Protein AF-A0A934BA15-F1 (afdb_monomer_lite)

Sequence (50 aa):
MVIRDEKGQLHILNLTQQTQLGGQFKVGDKVLAFFSPYGVSAVQSQTGSR

Foldseek 3Di:
DWDADPVRDIDDADDDPQEAEQDDDDPVFDWDFDADPVGTRYIGTPPPDD

Radius of gyration: 10.75 Å; chains: 1; bounding box: 28×24×24 Å

Secondary structure (DSSP, 8-state):
-EEE-TTS-EEE----TTSEE-S---TT--EEEEEETTEEEEEEETT---

pLDDT: mean 77.32, std 8.52, range [41.06, 84.12]

Structure (mmCIF, N/CA/C/O backbone):
data_AF-A0A934BA15-F1
#
_entry.id   AF-A0A934BA15-F1
#
loop_
_atom_site.group_PDB
_atom_site.id
_atom_site.type_symbol
_atom_site.label_atom_id
_atom_site.label_alt_id
_atom_site.label_comp_id
_atom_site.label_asym_id
_atom_site.label_entity_id
_atom_site.label_seq_id
_atom_site.pdbx_PDB_ins_code
_atom_site.Cartn_x
_atom_site.Cartn_y
_atom_site.Cartn_z
_atom_site.occupancy
_atom_site.B_iso_or_equiv
_atom_site.auth_seq_id
_atom_site.auth_comp_id
_atom_site.auth_asym_id
_atom_site.auth_atom_id
_atom_site.pdbx_PDB_model_num
ATOM 1 N N . MET A 1 1 ? -5.162 3.936 -3.944 1.00 71.25 1 MET A N 1
ATOM 2 C CA . MET A 1 1 ? -3.806 4.140 -4.504 1.00 71.25 1 MET A CA 1
ATOM 3 C C . MET A 1 1 ? -3.110 2.791 -4.566 1.00 71.25 1 MET A C 1
ATOM 5 O O . MET A 1 1 ? -3.242 2.035 -3.619 1.00 71.25 1 MET A O 1
ATOM 9 N N . VAL A 1 2 ? -2.439 2.447 -5.667 1.00 76.69 2 VAL A N 1
ATOM 10 C CA . VAL A 1 2 ? -1.718 1.166 -5.789 1.00 76.69 2 VAL A CA 1
ATOM 11 C C . VAL A 1 2 ? -0.229 1.462 -5.743 1.00 76.69 2 VAL A C 1
ATOM 13 O O . VAL A 1 2 ? 0.250 2.278 -6.528 1.00 76.69 2 VAL A O 1
ATOM 16 N N . ILE A 1 3 ? 0.484 0.824 -4.822 1.00 81.19 3 ILE A N 1
ATOM 17 C CA . ILE A 1 3 ? 1.940 0.917 -4.723 1.00 81.19 3 ILE A CA 1
ATOM 18 C C . ILE A 1 3 ? 2.553 -0.451 -4.987 1.00 81.19 3 ILE A C 1
ATOM 20 O O . ILE A 1 3 ? 1.916 -1.482 -4.777 1.00 81.19 3 ILE A O 1
ATOM 24 N N . ARG A 1 4 ? 3.797 -0.458 -5.452 1.00 82.56 4 ARG A N 1
ATOM 25 C CA . ARG A 1 4 ? 4.593 -1.672 -5.590 1.00 82.56 4 ARG A CA 1
ATOM 26 C C . ARG A 1 4 ? 5.686 -1.639 -4.532 1.00 82.56 4 ARG A C 1
ATOM 28 O O . ARG A 1 4 ? 6.394 -0.639 -4.442 1.00 82.56 4 ARG A O 1
ATOM 35 N N . ASP A 1 5 ? 5.793 -2.694 -3.734 1.00 78.88 5 ASP A N 1
ATOM 36 C CA . ASP A 1 5 ? 6.890 -2.818 -2.777 1.00 78.88 5 ASP A CA 1
ATOM 37 C C . ASP A 1 5 ? 8.210 -3.195 -3.473 1.00 78.88 5 ASP A C 1
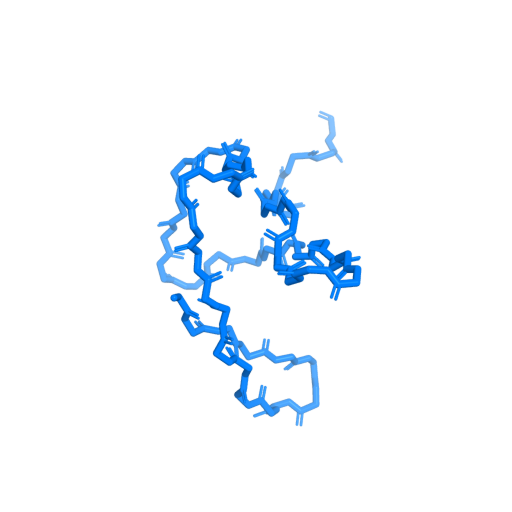ATOM 39 O O . ASP A 1 5 ? 8.259 -3.483 -4.672 1.00 78.88 5 ASP A O 1
ATOM 43 N N . GLU A 1 6 ? 9.304 -3.206 -2.714 1.00 78.31 6 GLU A N 1
ATOM 44 C CA . GLU A 1 6 ? 10.636 -3.546 -3.230 1.00 78.31 6 GLU A CA 1
ATOM 45 C C . GLU A 1 6 ? 10.746 -4.997 -3.727 1.00 78.31 6 GLU A C 1
ATOM 47 O O . GLU A 1 6 ? 11.634 -5.316 -4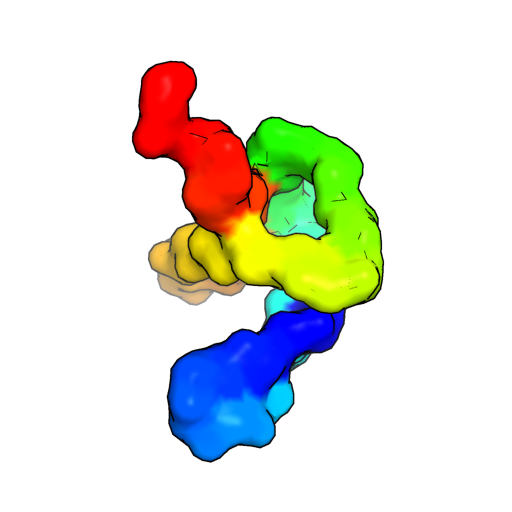.514 1.00 78.31 6 GLU A O 1
ATOM 52 N N . LYS A 1 7 ? 9.823 -5.874 -3.314 1.00 83.81 7 LYS A N 1
ATOM 53 C CA . LYS A 1 7 ? 9.728 -7.271 -3.760 1.00 83.81 7 LYS A CA 1
ATOM 54 C C . LYS A 1 7 ? 8.852 -7.422 -5.007 1.00 83.81 7 LYS A C 1
ATOM 56 O O . LYS A 1 7 ? 8.670 -8.534 -5.497 1.00 83.81 7 LYS A O 1
ATOM 61 N N . GLY A 1 8 ? 8.310 -6.322 -5.530 1.00 79.25 8 GLY A N 1
ATOM 62 C CA . GLY A 1 8 ? 7.441 -6.310 -6.698 1.00 79.25 8 GLY A CA 1
ATOM 63 C C . GLY A 1 8 ? 5.973 -6.631 -6.406 1.00 79.25 8 GLY A C 1
ATOM 64 O O . GLY A 1 8 ? 5.185 -6.684 -7.353 1.00 79.25 8 GLY A O 1
ATOM 65 N N . GLN A 1 9 ? 5.577 -6.815 -5.141 1.00 83.69 9 GLN A N 1
ATOM 66 C CA . GLN A 1 9 ? 4.184 -7.070 -4.779 1.00 83.69 9 GLN A CA 1
ATOM 67 C C . GLN A 1 9 ? 3.366 -5.784 -4.843 1.00 83.69 9 GLN A C 1
ATOM 69 O O . GLN A 1 9 ? 3.814 -4.704 -4.451 1.00 83.69 9 GLN A O 1
ATOM 74 N N . LEU A 1 10 ? 2.147 -5.909 -5.360 1.00 81.12 10 LEU A N 1
ATOM 75 C CA . LEU A 1 10 ? 1.200 -4.809 -5.445 1.00 81.12 10 LEU A CA 1
ATOM 76 C C . LEU A 1 10 ? 0.419 -4.710 -4.138 1.00 81.12 10 LEU A C 1
ATOM 78 O O . LEU A 1 10 ? -0.272 -5.651 -3.755 1.00 81.12 10 LEU A O 1
ATOM 82 N N . HIS A 1 11 ? 0.479 -3.545 -3.503 1.00 80.06 11 HIS A N 1
ATOM 83 C CA . HIS A 1 11 ? -0.320 -3.219 -2.330 1.00 80.06 11 HIS A CA 1
ATOM 84 C C . HIS A 1 11 ? -1.350 -2.159 -2.694 1.00 80.06 11 HIS A C 1
ATOM 86 O O . HIS A 1 11 ? -1.027 -1.103 -3.249 1.00 80.06 11 HIS A O 1
ATOM 92 N N . ILE A 1 12 ? -2.611 -2.441 -2.376 1.00 80.88 12 ILE A N 1
ATOM 93 C CA . ILE A 1 12 ? -3.706 -1.491 -2.550 1.00 80.88 12 ILE A CA 1
ATOM 94 C C . ILE A 1 12 ? -3.833 -0.693 -1.253 1.00 80.88 12 ILE A C 1
ATOM 96 O O . ILE A 1 12 ? -4.319 -1.184 -0.239 1.00 80.88 12 ILE A O 1
ATOM 100 N N . LEU A 1 13 ? -3.401 0.562 -1.299 1.00 78.19 13 LEU A N 1
ATOM 101 C CA . LEU A 1 13 ? -3.635 1.539 -0.247 1.00 78.19 13 LEU A CA 1
ATOM 102 C C . LEU A 1 13 ? -5.044 2.101 -0.403 1.00 78.19 13 LEU A C 1
ATOM 104 O O . LEU A 1 13 ? -5.327 2.859 -1.344 1.00 78.19 13 LEU A O 1
ATOM 108 N N . ASN A 1 14 ? -5.922 1.742 0.529 1.00 77.06 14 ASN A N 1
ATOM 109 C CA . ASN A 1 14 ? -7.223 2.378 0.643 1.00 77.06 14 ASN A CA 1
ATOM 110 C C . ASN A 1 14 ? -7.051 3.706 1.390 1.00 77.06 14 ASN A C 1
ATOM 112 O O . ASN A 1 14 ? -6.851 3.723 2.603 1.00 77.06 14 ASN A O 1
ATOM 116 N N . LEU A 1 15 ? -7.045 4.806 0.638 1.00 77.56 15 LEU A N 1
ATOM 117 C CA . LEU A 1 15 ? -6.921 6.146 1.200 1.00 77.56 15 LEU A CA 1
ATOM 118 C C . LEU A 1 15 ? -8.305 6.586 1.671 1.00 77.56 15 LEU A C 1
ATOM 120 O O . LEU A 1 15 ? -9.253 6.600 0.887 1.00 77.56 15 LEU A O 1
ATOM 124 N N . THR A 1 16 ? -8.414 6.940 2.944 1.00 78.56 16 THR A N 1
ATOM 125 C CA . THR A 1 16 ? -9.636 7.510 3.518 1.00 78.56 16 THR A CA 1
ATOM 126 C C . THR A 1 16 ? -9.452 9.013 3.712 1.00 78.56 16 THR A C 1
ATOM 128 O O . THR A 1 16 ? -8.342 9.527 3.591 1.00 78.56 16 THR A O 1
ATOM 131 N N . GLN A 1 17 ? -10.515 9.740 4.064 1.00 77.56 17 GLN A N 1
ATOM 132 C CA . GLN A 1 17 ? -10.396 11.165 4.418 1.00 77.56 17 GLN A CA 1
ATOM 133 C C . GLN A 1 17 ? -9.509 11.410 5.653 1.00 77.56 17 GLN A C 1
ATOM 135 O O . GLN A 1 17 ? -9.071 12.532 5.883 1.00 77.56 17 GLN A O 1
ATOM 140 N N . GLN A 1 18 ? -9.237 10.367 6.442 1.00 79.88 18 GLN A N 1
ATOM 141 C CA . GLN A 1 18 ? -8.331 10.417 7.589 1.00 79.88 18 GLN A CA 1
ATOM 142 C C . GLN A 1 18 ? -6.867 10.207 7.187 1.00 79.88 18 GLN A C 1
ATOM 144 O O . GLN A 1 18 ? -5.968 10.465 7.985 1.00 79.88 18 GLN A O 1
ATOM 149 N N . THR A 1 19 ? -6.613 9.732 5.964 1.00 79.12 19 THR A N 1
ATOM 150 C CA . THR A 1 19 ? -5.260 9.480 5.485 1.00 79.12 19 THR A CA 1
ATOM 151 C C . THR A 1 19 ? -4.577 10.801 5.154 1.00 79.12 19 THR A C 1
ATOM 153 O O . THR A 1 19 ? -4.982 11.523 4.243 1.00 79.12 19 THR A O 1
ATOM 156 N N . GLN A 1 20 ? -3.506 11.108 5.881 1.00 80.88 20 GLN A N 1
ATOM 157 C CA . GLN A 1 20 ? -2.733 12.325 5.668 1.00 80.88 20 GLN A CA 1
ATOM 158 C C . GLN A 1 20 ? -1.791 12.148 4.476 1.00 80.88 20 GLN A C 1
ATOM 160 O O . GLN A 1 20 ? -0.834 11.373 4.520 1.00 80.88 20 GLN A O 1
ATOM 165 N N . LEU A 1 21 ? -2.070 12.868 3.392 1.00 80.62 21 LEU A N 1
ATOM 166 C CA . LEU A 1 21 ? -1.206 12.915 2.219 1.00 80.62 21 LEU A CA 1
ATOM 167 C C . LEU A 1 21 ? -0.196 14.051 2.393 1.00 80.62 21 LEU A C 1
ATOM 169 O O . LEU A 1 21 ? -0.570 15.219 2.431 1.00 80.62 21 LEU A O 1
ATOM 173 N N . GLY A 1 22 ? 1.089 13.709 2.473 1.00 77.94 22 GLY A N 1
ATOM 174 C CA . GLY A 1 22 ? 2.193 14.665 2.612 1.00 77.94 22 GLY A CA 1
ATOM 175 C C . GLY A 1 22 ? 2.507 15.471 1.346 1.00 77.94 22 GLY A C 1
ATOM 176 O O . GLY A 1 22 ? 3.529 16.147 1.301 1.00 77.94 22 GLY A O 1
ATOM 177 N N . GLY A 1 23 ? 1.678 15.379 0.303 1.00 79.44 23 GLY A N 1
ATOM 178 C CA . GLY A 1 23 ? 1.862 16.093 -0.957 1.00 79.44 23 GLY A CA 1
ATOM 179 C C . GLY A 1 23 ? 1.066 15.490 -2.113 1.00 79.44 23 GLY A C 1
ATOM 180 O O . GLY A 1 23 ? 0.267 14.569 -1.937 1.00 79.44 23 GLY A O 1
ATOM 181 N N . GLN A 1 24 ? 1.294 16.024 -3.314 1.00 79.88 24 GLN A N 1
ATOM 182 C CA . GLN A 1 24 ? 0.838 15.397 -4.553 1.00 79.88 24 GLN A CA 1
ATOM 183 C C . GLN A 1 24 ? 1.833 14.317 -4.973 1.00 79.88 24 GLN A C 1
ATOM 185 O O . GLN A 1 24 ? 3.034 14.566 -5.026 1.00 79.88 24 GLN A O 1
ATOM 190 N N . PHE A 1 25 ? 1.315 13.139 -5.305 1.00 80.31 25 PHE A N 1
ATOM 191 C CA . PHE A 1 25 ? 2.108 11.995 -5.745 1.00 80.31 25 PHE A CA 1
ATOM 192 C C . PHE A 1 25 ? 1.891 11.754 -7.230 1.00 80.31 25 PHE A C 1
ATOM 194 O O . PHE A 1 25 ? 0.751 11.784 -7.703 1.00 80.31 25 PHE A O 1
ATOM 201 N N . LYS A 1 26 ? 2.969 11.485 -7.962 1.00 80.62 26 LYS A N 1
ATOM 202 C CA . LYS A 1 26 ? 2.906 11.085 -9.367 1.00 80.62 26 LYS A CA 1
ATOM 203 C C . LYS A 1 26 ? 3.283 9.619 -9.523 1.00 80.62 26 LYS A C 1
ATOM 205 O O . LYS A 1 26 ? 3.969 9.021 -8.698 1.00 80.62 26 LYS A O 1
ATOM 210 N N . VAL A 1 27 ? 2.804 9.016 -10.608 1.00 76.81 27 VAL A N 1
ATOM 211 C CA . VAL A 1 27 ? 3.168 7.639 -10.955 1.00 76.81 27 VAL A CA 1
ATOM 212 C C . VAL A 1 27 ? 4.673 7.588 -11.216 1.00 76.81 27 VAL A C 1
ATOM 214 O O . VAL A 1 27 ? 5.184 8.362 -12.021 1.00 76.81 27 VAL A O 1
ATOM 217 N N . GLY A 1 28 ? 5.363 6.677 -10.532 1.00 78.69 28 GLY A N 1
ATOM 218 C CA . GLY A 1 28 ? 6.824 6.572 -10.560 1.00 78.69 28 GLY A CA 1
ATOM 219 C C . GLY A 1 28 ? 7.516 7.193 -9.344 1.00 78.69 28 GLY A C 1
ATOM 220 O O . GLY A 1 28 ? 8.672 6.857 -9.093 1.00 78.69 28 GLY A O 1
ATOM 221 N N . ASP A 1 29 ? 6.819 8.014 -8.550 1.00 79.94 29 ASP A N 1
ATOM 222 C CA . ASP A 1 29 ? 7.366 8.520 -7.293 1.00 79.94 29 ASP A CA 1
ATOM 223 C C . ASP A 1 29 ? 7.471 7.394 -6.265 1.00 79.94 29 ASP A C 1
ATOM 225 O O . ASP A 1 29 ? 6.555 6.584 -6.081 1.00 79.94 29 ASP A O 1
ATOM 229 N N . LYS A 1 30 ? 8.599 7.365 -5.553 1.00 82.00 30 LYS A N 1
ATOM 230 C CA . LYS A 1 30 ? 8.746 6.509 -4.381 1.00 82.00 30 LYS A CA 1
ATOM 231 C C . LYS A 1 30 ? 8.070 7.171 -3.191 1.00 82.00 30 LYS A C 1
ATOM 233 O O . LYS A 1 30 ? 8.347 8.327 -2.868 1.00 82.00 30 LYS A O 1
ATOM 238 N N . VAL A 1 31 ? 7.204 6.423 -2.526 1.00 81.94 31 VAL A N 1
ATOM 239 C CA . VAL A 1 31 ? 6.399 6.909 -1.406 1.00 81.94 31 VAL A CA 1
ATOM 240 C C . VAL A 1 31 ? 6.551 5.993 -0.204 1.00 81.94 31 VAL A C 1
ATOM 242 O O . VAL A 1 31 ? 6.688 4.779 -0.344 1.00 81.94 31 VAL A O 1
ATOM 245 N N . LEU A 1 32 ? 6.495 6.583 0.982 1.00 83.56 32 LEU A N 1
ATOM 246 C CA . LEU A 1 32 ? 6.415 5.887 2.255 1.00 83.56 32 LEU A CA 1
ATOM 247 C C . LEU A 1 32 ? 4.960 5.887 2.709 1.00 83.56 32 LEU A C 1
ATOM 249 O O . LEU A 1 32 ? 4.368 6.948 2.900 1.00 83.56 32 LEU A O 1
ATOM 253 N N . ALA A 1 33 ? 4.382 4.700 2.867 1.00 82.62 33 ALA A N 1
ATOM 254 C CA . ALA A 1 33 ? 3.046 4.528 3.417 1.00 82.62 33 ALA A CA 1
ATOM 255 C C . ALA A 1 33 ? 3.150 4.041 4.865 1.00 82.62 33 ALA A C 1
ATOM 257 O O . ALA A 1 33 ? 3.783 3.024 5.146 1.00 82.62 33 ALA A O 1
ATOM 258 N N . PHE A 1 34 ? 2.516 4.770 5.775 1.00 82.38 34 PHE A N 1
ATOM 259 C CA . PHE A 1 34 ? 2.391 4.416 7.179 1.00 82.38 34 PHE A CA 1
ATOM 260 C C . PHE A 1 34 ? 1.050 3.728 7.406 1.00 82.38 34 PHE A C 1
ATOM 262 O O . PHE A 1 34 ? 0.003 4.194 6.945 1.00 82.38 34 PHE A O 1
ATOM 269 N N . PHE A 1 35 ? 1.089 2.616 8.132 1.00 79.62 35 PHE A N 1
ATOM 270 C CA . PHE A 1 35 ? -0.085 1.816 8.447 1.00 79.62 35 PHE A CA 1
ATOM 271 C C . PHE A 1 35 ? -0.379 1.889 9.942 1.00 79.62 35 PHE A C 1
ATOM 273 O O . PHE A 1 35 ? 0.512 1.790 10.782 1.00 79.62 35 PHE A O 1
ATOM 280 N N . SER A 1 36 ? -1.654 2.053 10.254 1.00 76.06 36 SER A N 1
ATOM 281 C CA . SER A 1 36 ? -2.236 1.949 11.586 1.00 76.06 36 SER A CA 1
ATOM 282 C C . SER A 1 36 ? -3.171 0.733 11.635 1.00 76.06 36 SER A C 1
ATOM 284 O O . SER A 1 36 ? -3.521 0.197 10.579 1.00 76.06 36 SER A O 1
ATOM 286 N N . PRO A 1 37 ? -3.652 0.315 12.819 1.00 77.69 37 PRO A N 1
ATOM 287 C CA . PRO A 1 37 ? -4.630 -0.771 12.932 1.00 77.69 37 PRO A CA 1
ATOM 288 C C . PRO A 1 37 ? -5.921 -0.541 12.127 1.00 77.69 37 PRO A C 1
ATOM 290 O O . PRO A 1 37 ? -6.624 -1.492 11.807 1.00 77.69 37 PRO A O 1
ATOM 293 N N . TYR A 1 38 ? -6.220 0.714 11.782 1.00 75.25 38 TYR A N 1
ATOM 294 C CA . TYR A 1 38 ? -7.418 1.121 11.044 1.00 75.25 38 TYR A CA 1
ATOM 295 C C . TYR A 1 38 ? -7.175 1.308 9.536 1.00 75.25 38 TYR A C 1
ATOM 297 O O . TYR A 1 38 ? -8.090 1.687 8.809 1.00 75.25 38 TYR A O 1
ATOM 305 N N . GLY A 1 39 ? -5.952 1.056 9.050 1.00 76.38 39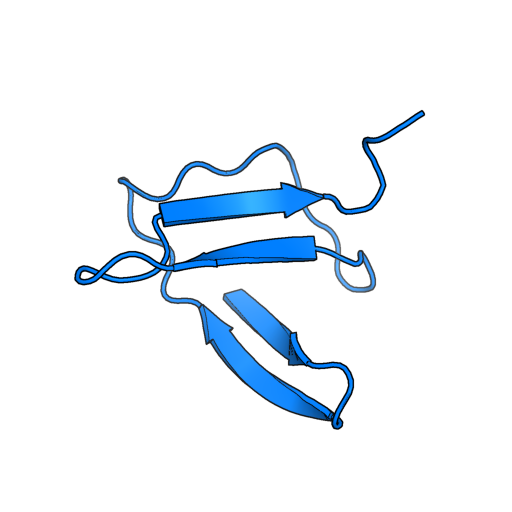 GLY A N 1
ATOM 306 C CA . GLY A 1 39 ? -5.562 1.244 7.652 1.00 76.38 39 GLY A CA 1
ATOM 307 C C . GLY A 1 39 ? -4.451 2.278 7.467 1.00 76.38 39 GLY A C 1
ATOM 308 O O . GLY A 1 39 ? -3.659 2.538 8.375 1.00 76.38 39 GLY A O 1
ATOM 309 N N . VAL A 1 40 ? -4.368 2.853 6.266 1.00 81.75 40 VAL A N 1
ATOM 310 C CA . VAL A 1 40 ? -3.295 3.783 5.881 1.00 81.75 40 VAL A CA 1
ATOM 311 C C . VAL A 1 40 ? -3.465 5.109 6.619 1.00 81.75 40 VAL A C 1
ATOM 313 O O . VAL A 1 40 ? -4.419 5.848 6.367 1.00 81.75 40 VAL A O 1
ATOM 316 N N . SER A 1 41 ? -2.537 5.413 7.523 1.00 81.50 41 SER A N 1
ATOM 317 C CA . SER A 1 41 ? -2.571 6.631 8.337 1.00 81.50 41 SER A CA 1
ATOM 318 C C . SER A 1 41 ? -1.943 7.818 7.614 1.00 81.50 41 SER A C 1
ATOM 320 O O . SER A 1 41 ? -2.502 8.913 7.630 1.00 81.50 41 SER A O 1
ATOM 322 N N . ALA A 1 42 ? -0.819 7.605 6.928 1.00 80.75 42 ALA A N 1
ATOM 323 C CA . ALA A 1 42 ? -0.146 8.656 6.178 1.00 80.75 42 ALA A CA 1
ATOM 324 C C . ALA A 1 42 ? 0.564 8.110 4.940 1.00 80.75 42 ALA A C 1
ATOM 326 O O . ALA A 1 42 ? 1.047 6.980 4.933 1.00 80.75 42 ALA A O 1
ATOM 327 N N . VAL A 1 43 ? 0.662 8.935 3.902 1.00 84.12 43 VAL A N 1
ATOM 328 C CA . VAL A 1 43 ? 1.522 8.681 2.743 1.00 84.12 43 VAL A CA 1
ATOM 329 C C . VAL A 1 43 ? 2.425 9.892 2.572 1.00 84.12 43 VAL A C 1
ATOM 331 O O . V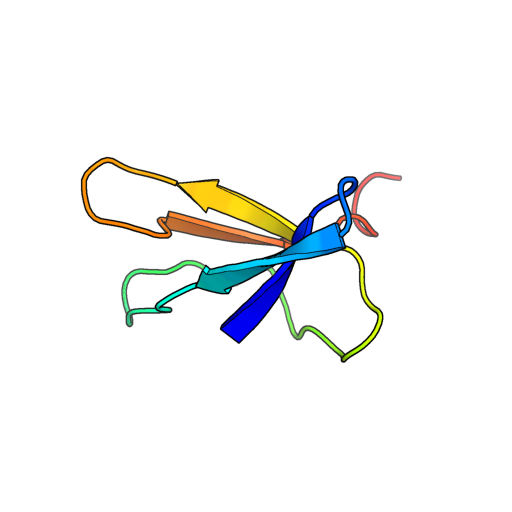AL A 1 43 ? 1.936 11.016 2.487 1.00 84.12 43 VAL A O 1
ATOM 334 N N . GLN A 1 44 ? 3.736 9.680 2.547 1.00 83.75 44 GLN A N 1
ATOM 335 C CA . GLN A 1 44 ? 4.750 10.724 2.403 1.00 83.75 44 GLN A CA 1
ATOM 336 C C . GLN A 1 44 ? 5.637 10.438 1.198 1.00 83.75 44 GLN A C 1
ATOM 338 O O . GLN A 1 44 ? 5.859 9.283 0.839 1.00 83.75 44 GLN A O 1
ATOM 343 N N . SER A 1 45 ? 6.154 11.486 0.558 1.00 78.44 45 SER A N 1
ATOM 344 C CA . SER A 1 45 ? 7.075 11.295 -0.561 1.00 78.44 45 SER A CA 1
ATOM 345 C C . SER A 1 45 ? 8.450 10.944 -0.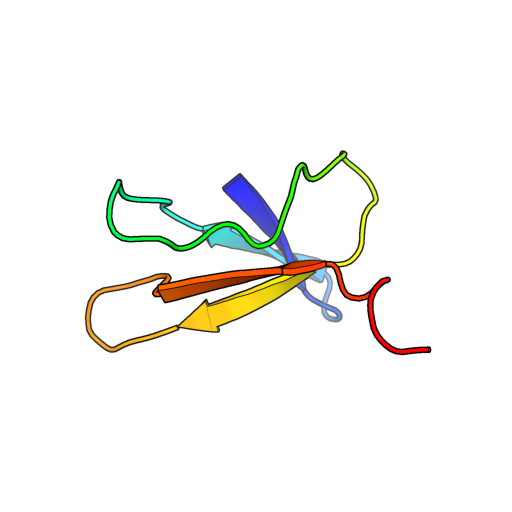019 1.00 78.44 45 SER A C 1
ATOM 347 O O . SER A 1 45 ? 8.974 11.656 0.835 1.00 78.44 45 SER A O 1
ATOM 349 N N . GLN A 1 46 ? 9.073 9.889 -0.543 1.00 72.31 46 GLN A N 1
ATOM 350 C CA . GLN A 1 46 ? 10.445 9.542 -0.169 1.00 72.31 46 GLN A CA 1
ATOM 351 C C . GLN A 1 46 ? 11.455 10.593 -0.673 1.00 72.31 46 GLN A C 1
ATOM 353 O O . GLN A 1 46 ? 12.603 10.609 -0.241 1.00 72.31 46 GLN A O 1
ATOM 358 N N . THR A 1 47 ? 11.043 11.504 -1.563 1.00 63.75 47 THR A N 1
ATOM 359 C CA . THR A 1 47 ? 11.893 12.588 -2.083 1.00 63.75 47 THR A CA 1
ATOM 360 C C . THR A 1 47 ? 12.104 13.758 -1.113 1.00 63.75 47 THR A C 1
ATOM 362 O O . THR A 1 47 ? 12.897 14.644 -1.419 1.00 63.75 47 THR A O 1
ATOM 365 N N . GLY A 1 48 ? 11.454 13.770 0.055 1.00 55.75 48 GLY A N 1
ATOM 366 C CA . GLY A 1 48 ? 11.555 14.849 1.042 1.00 55.75 48 GLY A CA 1
ATOM 367 C C . GLY A 1 48 ? 12.367 14.470 2.278 1.00 55.75 48 GLY A C 1
ATOM 368 O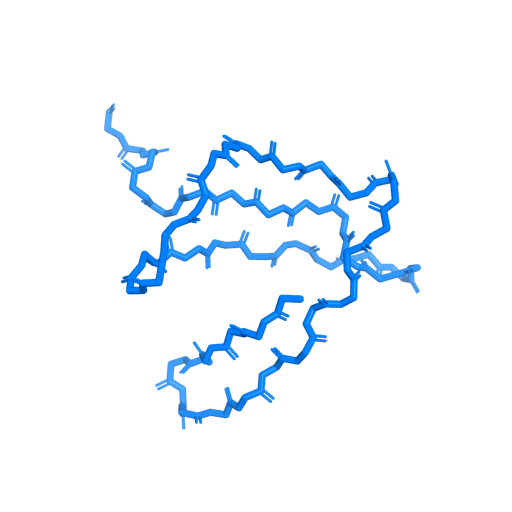 O . GLY A 1 48 ? 11.807 14.374 3.362 1.00 55.75 48 GLY A O 1
ATOM 369 N N . SER A 1 49 ? 13.673 14.250 2.128 1.00 44.56 49 SER A N 1
ATOM 370 C CA . SER A 1 49 ? 14.609 14.300 3.258 1.00 44.56 49 SER A CA 1
ATOM 371 C C . SER A 1 49 ? 16.000 14.691 2.758 1.00 44.56 49 SER A C 1
ATOM 373 O O . SER A 1 49 ? 16.901 13.860 2.646 1.00 44.56 49 SER A O 1
ATOM 375 N N . ARG A 1 50 ? 16.153 15.968 2.407 1.00 41.06 50 ARG A N 1
ATOM 376 C CA . ARG A 1 50 ? 17.437 16.668 2.346 1.00 41.06 50 ARG A CA 1
ATOM 377 C C . ARG A 1 50 ? 17.249 18.087 2.843 1.00 41.06 50 ARG A C 1
ATOM 379 O O . ARG A 1 50 ? 16.222 18.685 2.458 1.00 41.06 50 ARG A O 1
#